Protein AF-A0A2W5GB04-F1 (afdb_monomer_lite)

Organism: NCBI:txid151895

Structure (mmCIF, N/CA/C/O backbone):
data_AF-A0A2W5GB04-F1
#
_entry.id   AF-A0A2W5GB04-F1
#
loop_
_atom_site.group_PDB
_atom_site.id
_atom_site.type_symbol
_atom_site.label_atom_id
_atom_site.label_alt_id
_atom_site.label_comp_id
_atom_site.label_asym_id
_atom_site.label_entity_id
_atom_site.label_seq_id
_atom_site.pdbx_PDB_ins_code
_atom_site.Cartn_x
_atom_site.Cartn_y
_atom_site.Cartn_z
_atom_site.occupancy
_atom_site.B_iso_or_equiv
_atom_site.auth_seq_id
_atom_site.auth_comp_id
_atom_site.auth_asym_id
_atom_site.auth_atom_id
_atom_site.pdbx_PDB_model_num
ATOM 1 N N . MET A 1 1 ? 20.887 -40.959 -22.451 1.00 44.47 1 MET A N 1
ATOM 2 C CA . MET A 1 1 ? 20.890 -39.783 -23.344 1.00 44.47 1 MET A CA 1
ATOM 3 C C . MET A 1 1 ? 19.503 -39.167 -23.316 1.00 44.47 1 MET A C 1
ATOM 5 O O . MET A 1 1 ? 18.601 -39.749 -23.891 1.00 44.47 1 MET A O 1
ATOM 9 N N . PHE A 1 2 ? 19.332 -38.043 -22.623 1.00 43.53 2 PHE A N 1
ATOM 10 C CA . PHE A 1 2 ? 18.181 -37.154 -22.791 1.00 43.53 2 PHE A CA 1
ATOM 11 C C . PHE A 1 2 ? 18.697 -35.725 -22.666 1.00 43.53 2 PHE A C 1
ATOM 13 O O . PHE A 1 2 ? 18.867 -35.181 -21.580 1.00 43.53 2 PHE A O 1
ATOM 20 N N . SER A 1 3 ? 19.055 -35.171 -23.817 1.00 44.91 3 SER A N 1
ATOM 21 C CA . SER A 1 3 ? 19.335 -33.761 -24.012 1.00 44.91 3 SER A CA 1
ATOM 22 C C . SER A 1 3 ? 18.008 -33.039 -24.220 1.00 44.91 3 SER A C 1
ATOM 24 O O . SER A 1 3 ? 17.429 -33.114 -25.302 1.00 44.91 3 SER A O 1
ATOM 26 N N . GLN A 1 4 ? 17.544 -32.310 -23.212 1.00 50.03 4 GLN A N 1
ATOM 27 C CA . GLN A 1 4 ? 16.663 -31.173 -23.442 1.00 50.03 4 GLN A CA 1
ATOM 28 C C . GLN A 1 4 ? 17.358 -29.940 -22.890 1.00 50.03 4 GLN A C 1
ATOM 30 O O . GLN A 1 4 ? 17.459 -29.705 -21.690 1.00 50.03 4 GLN A O 1
ATOM 35 N N . LEU A 1 5 ? 17.934 -29.216 -23.844 1.00 47.53 5 LEU A N 1
ATOM 36 C CA . LEU A 1 5 ? 18.516 -27.902 -23.694 1.00 47.53 5 LEU A CA 1
ATOM 37 C C . LEU A 1 5 ? 17.473 -27.000 -23.037 1.00 47.53 5 LEU A C 1
ATOM 39 O O . LEU A 1 5 ? 16.499 -26.605 -23.676 1.00 47.53 5 LEU A O 1
ATOM 43 N N . PHE A 1 6 ? 17.701 -26.647 -21.773 1.00 52.88 6 PHE A N 1
ATOM 44 C CA . PHE A 1 6 ? 17.156 -25.419 -21.223 1.00 52.88 6 PHE A CA 1
ATOM 45 C C . PHE A 1 6 ? 17.712 -24.289 -22.084 1.00 52.88 6 PHE A C 1
ATOM 47 O O . PHE A 1 6 ? 18.826 -23.808 -21.869 1.00 52.88 6 PHE A O 1
ATOM 54 N N . GLN A 1 7 ? 16.956 -23.895 -23.109 1.00 44.78 7 GLN A N 1
ATOM 55 C CA . GLN A 1 7 ? 17.128 -22.600 -23.734 1.00 44.78 7 GLN A CA 1
ATOM 56 C C . GLN A 1 7 ? 16.891 -21.583 -22.621 1.00 44.78 7 GLN A C 1
ATOM 58 O O . GLN A 1 7 ? 15.756 -21.213 -22.324 1.00 44.78 7 GLN A O 1
ATOM 63 N N . LYS A 1 8 ? 17.982 -21.165 -21.966 1.00 42.38 8 LYS A N 1
ATOM 64 C CA . LYS A 1 8 ? 18.050 -19.884 -21.277 1.00 42.38 8 LYS A CA 1
ATOM 65 C C . LYS A 1 8 ? 17.593 -18.871 -22.313 1.00 42.38 8 LYS A C 1
ATOM 67 O O . LYS A 1 8 ? 18.372 -18.486 -23.185 1.00 42.38 8 LYS A O 1
ATOM 72 N N . ARG A 1 9 ? 16.315 -18.486 -22.254 1.00 43.69 9 ARG A N 1
ATOM 73 C CA . ARG A 1 9 ? 15.866 -17.240 -22.861 1.00 43.69 9 ARG A CA 1
ATOM 7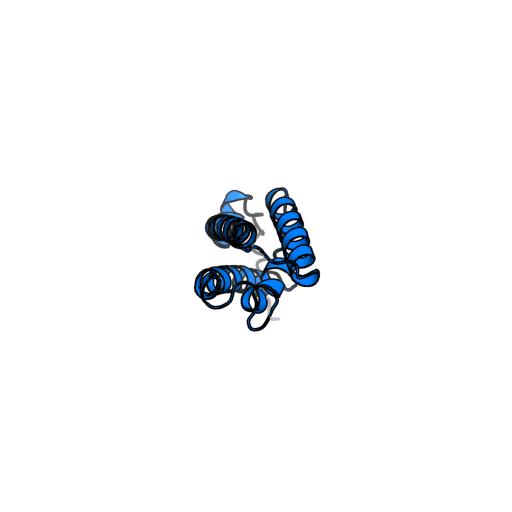4 C C . ARG A 1 9 ? 16.861 -16.216 -22.339 1.00 43.69 9 ARG A C 1
ATOM 76 O O . ARG A 1 9 ? 17.026 -16.108 -21.123 1.00 43.69 9 ARG A O 1
ATOM 83 N N . LYS A 1 10 ? 17.619 -15.578 -23.235 1.00 41.34 10 LYS A N 1
ATOM 84 C CA . LYS A 1 10 ? 18.360 -14.371 -22.877 1.00 41.34 10 LYS A CA 1
ATOM 85 C C . LYS A 1 10 ? 17.334 -13.512 -22.152 1.00 41.34 10 LYS A C 1
ATOM 87 O O . LYS A 1 10 ? 16.337 -13.146 -22.764 1.00 41.34 10 LYS A O 1
ATOM 92 N N . SER A 1 11 ? 17.506 -13.307 -20.850 1.00 49.72 11 SER A N 1
ATOM 93 C CA . SER A 1 11 ? 16.732 -12.305 -20.138 1.00 49.72 11 SER A CA 1
ATOM 94 C C . SER A 1 11 ? 17.211 -10.984 -20.719 1.00 49.72 11 SER A C 1
ATOM 96 O O . SER A 1 11 ? 18.200 -10.412 -20.257 1.00 49.72 11 SER A O 1
ATOM 98 N N . GLU A 1 12 ? 16.608 -10.567 -21.826 1.00 56.75 12 GLU A N 1
ATOM 99 C CA . GLU A 1 12 ? 16.595 -9.166 -22.190 1.00 56.75 12 GLU A CA 1
ATOM 100 C C . GLU A 1 12 ? 16.061 -8.473 -20.941 1.00 56.75 12 GLU A C 1
ATOM 102 O O . GLU A 1 12 ? 14.926 -8.700 -20.526 1.00 56.75 12 GLU A O 1
ATOM 107 N N . ARG A 1 13 ? 16.959 -7.792 -20.220 1.00 66.38 13 ARG A N 1
ATOM 108 C CA . ARG A 1 13 ? 16.569 -6.947 -19.099 1.00 66.38 13 ARG A CA 1
ATOM 109 C C . ARG A 1 13 ? 15.569 -5.972 -19.694 1.00 66.38 13 ARG A C 1
ATOM 111 O O . ARG A 1 13 ? 15.970 -5.146 -20.510 1.00 66.38 13 ARG A O 1
ATOM 118 N N . LEU A 1 14 ? 14.302 -6.127 -19.326 1.00 69.00 14 LEU A N 1
ATOM 119 C CA . LEU A 1 14 ? 13.259 -5.171 -19.658 1.00 69.00 14 LEU A CA 1
ATOM 120 C C . LEU A 1 14 ? 13.794 -3.779 -19.333 1.00 69.00 14 LEU A C 1
ATOM 122 O O . LEU A 1 14 ? 14.405 -3.570 -18.278 1.00 69.00 14 LEU A O 1
ATOM 126 N N . SER A 1 15 ? 13.599 -2.832 -20.243 1.00 78.00 15 SER A N 1
ATOM 127 C CA . SER A 1 15 ? 13.794 -1.431 -19.888 1.00 78.00 15 SER A CA 1
ATOM 128 C C . SER A 1 15 ? 12.861 -1.071 -18.724 1.00 78.00 15 SER A C 1
ATOM 130 O O . SER A 1 15 ? 11.834 -1.720 -18.515 1.00 78.00 15 SER A O 1
ATOM 132 N N . LYS A 1 16 ? 13.186 -0.014 -17.964 1.00 73.56 16 LYS A N 1
ATOM 133 C CA . LYS A 1 16 ? 12.349 0.439 -16.835 1.00 73.56 16 LYS A CA 1
ATOM 134 C C . LYS A 1 16 ? 10.881 0.596 -17.258 1.00 73.56 16 LYS A C 1
ATOM 136 O O . LYS A 1 16 ? 9.995 0.121 -16.567 1.00 73.56 16 LYS A O 1
ATOM 141 N N . LEU A 1 17 ? 10.633 1.166 -18.440 1.00 80.56 17 LEU A N 1
ATOM 142 C CA . LEU A 1 17 ? 9.284 1.355 -18.985 1.00 80.56 17 LEU A CA 1
ATOM 143 C C . LEU A 1 17 ? 8.564 0.040 -19.308 1.00 80.56 17 LEU A C 1
ATOM 145 O O . LEU A 1 17 ? 7.379 -0.090 -19.013 1.00 80.56 17 LEU A O 1
ATOM 149 N N . GLU A 1 18 ? 9.255 -0.932 -19.906 1.00 80.62 18 GLU A N 1
ATOM 150 C CA . GLU A 1 18 ? 8.664 -2.240 -20.219 1.00 80.62 18 GLU A CA 1
ATOM 151 C C . GLU A 1 18 ? 8.340 -3.016 -18.945 1.00 80.62 18 GLU A C 1
ATOM 153 O O . GLU A 1 18 ? 7.250 -3.567 -18.832 1.00 80.62 18 GLU A O 1
ATOM 158 N N . TYR A 1 19 ? 9.239 -2.973 -17.959 1.00 80.12 19 TYR A N 1
ATOM 159 C CA . TYR A 1 19 ? 9.003 -3.552 -16.641 1.00 80.12 19 TYR A CA 1
ATOM 160 C C . TYR A 1 19 ? 7.794 -2.904 -15.955 1.00 80.12 19 TYR A C 1
ATOM 162 O O . TYR A 1 19 ? 6.907 -3.593 -15.461 1.00 80.12 19 TYR A O 1
ATOM 170 N N . TRP A 1 20 ? 7.716 -1.573 -15.975 1.00 83.31 20 TRP A N 1
ATOM 171 C CA . TRP A 1 20 ? 6.615 -0.836 -15.354 1.00 83.31 20 TRP A CA 1
ATOM 172 C C . TRP A 1 20 ? 5.274 -1.135 -16.012 1.00 83.31 20 TRP A C 1
ATOM 174 O O . TRP A 1 20 ? 4.262 -1.243 -15.324 1.00 83.31 20 TRP A O 1
ATOM 184 N N . LYS A 1 21 ? 5.265 -1.309 -17.334 1.00 83.19 21 LYS A N 1
ATOM 185 C CA . LYS A 1 21 ? 4.065 -1.681 -18.078 1.00 83.19 21 LYS A CA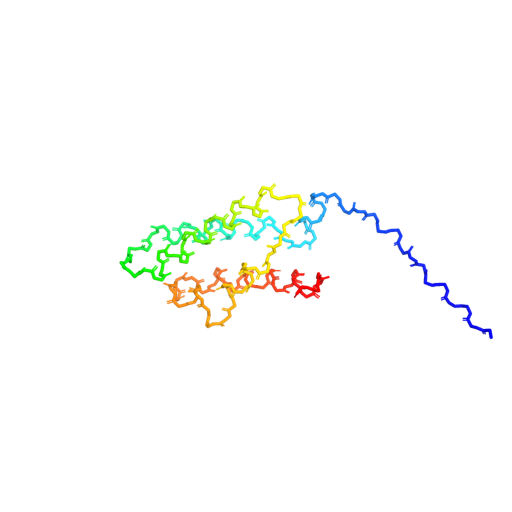 1
ATOM 186 C C . LYS A 1 21 ? 3.648 -3.132 -17.836 1.00 83.19 21 LYS A C 1
ATOM 188 O O . LYS A 1 21 ? 2.459 -3.401 -17.765 1.00 83.19 21 LYS A O 1
ATOM 193 N N . GLU A 1 22 ? 4.593 -4.063 -17.726 1.00 83.25 22 GLU A N 1
ATOM 194 C CA . GLU A 1 22 ? 4.295 -5.481 -17.475 1.00 83.25 22 GLU A CA 1
ATOM 195 C C . GLU A 1 22 ? 3.617 -5.709 -16.115 1.00 83.25 22 GLU A C 1
ATOM 197 O O . GLU A 1 22 ? 2.735 -6.564 -15.986 1.00 83.25 22 GLU A O 1
ATOM 202 N N . TRP A 1 23 ? 4.018 -4.929 -15.110 1.00 83.94 23 TRP A N 1
ATOM 203 C CA . TRP A 1 23 ? 3.556 -5.068 -13.728 1.00 83.94 23 TRP A CA 1
ATOM 204 C C . TRP A 1 23 ? 2.500 -4.045 -13.312 1.00 83.94 23 TRP A C 1
ATOM 206 O O . TRP A 1 23 ? 2.201 -3.957 -12.125 1.00 83.94 23 TRP A O 1
ATOM 216 N N . ASP A 1 24 ? 1.932 -3.298 -14.262 1.00 87.56 24 ASP A N 1
ATOM 217 C CA . ASP A 1 24 ? 0.900 -2.288 -14.002 1.00 87.56 24 ASP A CA 1
ATOM 218 C C . ASP A 1 24 ? 1.363 -1.225 -12.971 1.00 87.56 24 ASP A C 1
ATOM 220 O O . ASP A 1 24 ? 0.577 -0.685 -12.194 1.00 87.56 24 ASP A O 1
ATOM 224 N N . LEU A 1 25 ? 2.669 -0.907 -12.943 1.00 88.12 25 LEU A N 1
ATOM 225 C CA . LEU A 1 25 ? 3.264 -0.053 -11.902 1.00 88.12 25 LEU A CA 1
ATOM 226 C C . LEU A 1 25 ? 2.841 1.411 -12.023 1.00 88.12 25 LEU A C 1
ATOM 228 O O . LEU A 1 25 ? 2.781 2.107 -11.018 1.00 88.12 25 LEU A O 1
ATOM 232 N N . PHE A 1 26 ? 2.514 1.880 -13.227 1.00 89.25 26 PHE A N 1
ATOM 233 C CA . PHE A 1 26 ? 1.946 3.219 -13.399 1.00 89.25 26 PHE A CA 1
ATOM 234 C C . PHE A 1 26 ? 0.612 3.355 -12.656 1.00 89.25 26 PHE A C 1
ATOM 236 O O . PHE A 1 26 ? 0.422 4.312 -11.911 1.00 89.25 26 PHE A O 1
ATOM 243 N N . GLU A 1 27 ? -0.275 2.367 -12.802 1.00 92.56 27 GLU A N 1
ATOM 244 C CA . GLU A 1 27 ? -1.561 2.330 -12.096 1.00 92.56 27 GLU A CA 1
ATOM 245 C C . GLU A 1 27 ? -1.350 2.190 -10.585 1.00 92.56 27 GLU A C 1
ATOM 247 O O . GLU A 1 27 ? -2.020 2.858 -9.798 1.00 92.56 27 GLU A O 1
ATOM 252 N N . LEU A 1 28 ? -0.362 1.383 -10.177 1.00 95.44 28 LEU A N 1
ATOM 253 C CA . LEU A 1 28 ? 0.029 1.263 -8.776 1.00 95.44 28 LEU A CA 1
ATOM 254 C C . LEU A 1 28 ? 0.447 2.613 -8.182 1.00 95.44 28 LEU A C 1
ATOM 256 O O . LEU A 1 28 ? -0.059 2.978 -7.126 1.00 95.44 28 LEU A O 1
ATOM 260 N N . PHE A 1 29 ? 1.341 3.360 -8.833 1.00 95.12 29 PHE A N 1
ATOM 261 C CA . PHE A 1 29 ? 1.797 4.656 -8.322 1.00 95.12 29 PHE A CA 1
ATOM 262 C C . PHE A 1 29 ? 0.669 5.689 -8.273 1.00 95.12 29 PHE A C 1
ATOM 264 O O . PHE A 1 29 ? 0.530 6.393 -7.272 1.00 95.12 29 PHE A O 1
ATOM 271 N N . GLU A 1 30 ? -0.197 5.740 -9.289 1.00 96.19 30 GLU A N 1
ATOM 272 C CA . GLU A 1 30 ? -1.392 6.589 -9.238 1.00 96.19 30 GLU A CA 1
ATOM 273 C C . GLU A 1 30 ? -2.264 6.280 -8.014 1.00 96.19 30 GLU A C 1
ATOM 275 O O . GLU A 1 30 ? -2.749 7.196 -7.343 1.00 96.19 30 GLU A O 1
ATOM 280 N N . ASP A 1 31 ? -2.456 5.000 -7.703 1.00 97.69 31 ASP A N 1
ATOM 281 C CA . ASP A 1 31 ? -3.229 4.571 -6.545 1.00 97.69 31 ASP A CA 1
ATOM 282 C C . ASP A 1 31 ? -2.509 4.821 -5.215 1.00 97.69 31 ASP A C 1
ATOM 284 O O . ASP A 1 31 ? -3.152 5.228 -4.245 1.00 97.69 31 ASP A O 1
ATOM 288 N N . LEU A 1 32 ? -1.186 4.677 -5.159 1.00 97.81 32 LEU A N 1
ATOM 289 C CA . LEU A 1 32 ? -0.399 5.013 -3.971 1.00 97.81 32 LEU A CA 1
ATOM 290 C C . LEU A 1 32 ? -0.462 6.514 -3.654 1.00 97.81 32 LEU A C 1
ATOM 292 O O . LEU A 1 32 ? -0.649 6.882 -2.495 1.00 97.81 32 LEU A O 1
ATOM 296 N N . HIS A 1 33 ? -0.442 7.391 -4.659 1.00 98.06 33 HIS A N 1
ATOM 297 C CA . HIS A 1 33 ? -0.672 8.823 -4.437 1.00 98.06 33 HIS A CA 1
ATOM 298 C C . HIS A 1 33 ? -2.119 9.142 -4.038 1.00 98.06 33 HIS A C 1
ATOM 300 O O . HIS A 1 33 ? -2.367 10.075 -3.270 1.00 98.06 33 HIS A O 1
ATOM 306 N N . LYS A 1 34 ? -3.116 8.385 -4.520 1.00 97.62 34 LYS A N 1
ATOM 307 C CA . LYS A 1 34 ? -4.489 8.499 -3.988 1.00 97.62 34 LYS A CA 1
ATOM 308 C C . LYS A 1 34 ? -4.533 8.076 -2.517 1.00 97.62 34 LYS A C 1
ATOM 310 O O . LYS A 1 34 ? -5.234 8.712 -1.732 1.00 97.62 34 LYS A O 1
ATOM 315 N N . ALA A 1 35 ? -3.773 7.048 -2.139 1.00 97.25 35 ALA A N 1
ATOM 316 C CA . ALA A 1 35 ? -3.696 6.572 -0.764 1.00 97.25 35 ALA A CA 1
ATOM 317 C C . ALA A 1 35 ? -3.032 7.609 0.153 1.00 97.25 35 ALA A C 1
ATOM 319 O O . ALA A 1 35 ? -3.565 7.900 1.222 1.00 97.25 35 ALA A O 1
ATOM 320 N N . GLU A 1 36 ? -1.946 8.244 -0.296 1.00 97.56 36 GLU A N 1
ATOM 321 C CA . GLU A 1 36 ? -1.307 9.377 0.387 1.00 97.56 36 GLU A CA 1
ATOM 322 C C . GLU A 1 36 ? -2.305 10.510 0.663 1.00 97.56 36 GLU A C 1
ATOM 324 O O . GLU A 1 36 ? -2.419 10.978 1.798 1.00 97.56 36 GLU A O 1
ATOM 329 N N . LYS A 1 37 ? -3.080 10.918 -0.352 1.00 96.56 37 LYS A N 1
ATOM 330 C CA . LYS A 1 37 ? -4.110 11.961 -0.207 1.00 96.56 37 LYS A CA 1
ATOM 331 C C . LYS A 1 37 ? -5.176 11.577 0.815 1.00 96.56 37 LYS A C 1
ATOM 333 O O . LYS A 1 37 ? -5.511 12.386 1.674 1.00 96.56 37 LYS A O 1
ATOM 338 N N . LEU A 1 38 ? -5.656 10.335 0.778 1.00 95.06 38 LEU A N 1
ATOM 339 C CA . LEU A 1 38 ? -6.641 9.838 1.741 1.00 95.06 38 LEU A CA 1
ATOM 340 C C . LEU A 1 38 ? -6.082 9.887 3.175 1.00 95.06 38 LEU A C 1
ATOM 342 O O . LEU A 1 38 ? -6.746 10.376 4.088 1.00 95.06 38 LEU A O 1
ATOM 346 N N . LEU A 1 39 ? -4.829 9.469 3.382 1.00 94.94 39 LEU A N 1
ATOM 347 C CA . LEU A 1 39 ? -4.156 9.571 4.684 1.00 94.94 39 LEU A CA 1
ATOM 348 C C . LEU A 1 39 ? -3.919 11.024 5.123 1.00 94.94 39 LEU A C 1
ATOM 350 O O . LEU A 1 39 ? -3.853 11.308 6.324 1.00 94.94 39 LEU A O 1
ATOM 354 N N . ALA A 1 40 ? -3.763 11.957 4.182 1.00 93.12 40 ALA A N 1
ATOM 355 C CA . ALA A 1 40 ? -3.648 13.383 4.470 1.00 93.12 40 ALA A CA 1
ATOM 356 C C . ALA A 1 40 ? -4.950 13.973 5.035 1.00 93.12 40 ALA A C 1
ATOM 358 O O . ALA A 1 40 ? -4.886 14.813 5.931 1.00 93.12 40 ALA A O 1
ATOM 359 N N . GLU A 1 41 ? -6.100 13.499 4.558 1.00 92.31 41 GLU A N 1
ATOM 360 C CA . GLU A 1 41 ? -7.431 13.972 4.959 1.00 92.31 41 GLU A CA 1
ATOM 361 C C . GLU A 1 41 ? -7.896 13.419 6.316 1.00 92.31 41 GLU A C 1
ATOM 363 O O . GLU A 1 41 ? -8.726 14.032 6.992 1.00 92.31 41 GLU A O 1
ATOM 368 N N . ILE A 1 42 ? -7.353 12.278 6.751 1.00 89.81 42 ILE A N 1
ATOM 369 C CA . ILE A 1 42 ? -7.675 11.691 8.054 1.00 89.81 42 ILE A CA 1
ATOM 370 C C . ILE A 1 42 ? -7.036 12.522 9.177 1.00 89.81 42 ILE A C 1
ATOM 372 O O . ILE A 1 42 ? -5.817 12.544 9.360 1.00 89.81 42 ILE A O 1
ATOM 376 N N . VAL A 1 43 ? -7.883 13.153 9.995 1.00 84.25 43 VAL A N 1
ATOM 377 C CA . VAL A 1 43 ? -7.479 13.786 11.257 1.00 84.25 43 VAL A CA 1
ATOM 378 C C . VAL A 1 43 ? -7.532 12.738 12.367 1.00 84.25 43 VAL A C 1
ATOM 380 O O . VAL A 1 43 ? -8.609 12.342 12.810 1.00 84.25 43 VAL A O 1
ATOM 383 N N . ASN A 1 44 ? -6.367 12.273 12.817 1.00 81.69 44 ASN A N 1
ATOM 384 C CA . ASN A 1 44 ? -6.262 11.242 13.845 1.00 81.69 44 ASN A CA 1
ATOM 385 C C . ASN A 1 44 ? -5.059 11.506 14.766 1.00 81.69 44 ASN A C 1
ATOM 387 O O . ASN A 1 44 ? -3.949 11.749 14.302 1.00 81.69 44 ASN A O 1
ATOM 391 N N . ASN A 1 45 ? -5.282 11.440 16.082 1.00 84.62 45 ASN A N 1
ATOM 392 C CA . ASN A 1 45 ? -4.244 11.635 17.103 1.00 84.62 45 ASN A CA 1
ATOM 393 C C . ASN A 1 45 ? -3.602 10.312 17.565 1.00 84.62 45 ASN A C 1
ATOM 395 O O . ASN A 1 45 ? -2.847 10.293 18.534 1.00 84.62 45 ASN A O 1
ATOM 399 N N . ASN A 1 46 ? -3.919 9.193 16.910 1.00 92.75 46 ASN A N 1
ATOM 400 C CA . ASN A 1 46 ? -3.327 7.896 17.201 1.00 92.75 46 ASN A CA 1
ATOM 401 C C . ASN A 1 46 ? -1.866 7.850 16.710 1.00 92.75 46 ASN A C 1
ATOM 403 O O . ASN A 1 46 ? -1.578 8.054 15.530 1.00 92.75 46 ASN A O 1
ATOM 407 N N . ASN A 1 47 ? -0.941 7.540 17.622 1.00 94.25 47 ASN A N 1
ATOM 408 C CA . ASN A 1 47 ? 0.488 7.428 17.324 1.00 94.25 47 ASN A CA 1
ATOM 409 C C . ASN A 1 47 ? 0.809 6.343 16.282 1.00 94.25 47 ASN A C 1
ATOM 411 O O . ASN A 1 47 ? 1.699 6.543 15.461 1.00 94.25 47 ASN A O 1
ATOM 415 N N . GLU A 1 48 ? 0.093 5.217 16.289 1.00 94.25 48 GLU A N 1
ATOM 416 C CA . GLU A 1 48 ? 0.264 4.135 15.311 1.00 94.25 48 GLU A CA 1
ATOM 417 C C . GLU A 1 48 ? -0.158 4.584 13.912 1.00 94.25 48 GLU A C 1
ATOM 419 O O . GLU A 1 48 ? 0.544 4.297 12.947 1.00 94.25 48 GLU A O 1
ATOM 424 N N . PHE A 1 49 ? -1.249 5.351 13.806 1.00 94.69 49 PHE A N 1
ATOM 425 C CA . PHE A 1 49 ? -1.678 5.939 12.536 1.00 94.69 49 PHE A CA 1
ATOM 426 C C . PHE A 1 49 ? -0.632 6.917 11.996 1.00 94.69 49 PHE A C 1
ATOM 428 O O . PHE A 1 49 ? -0.254 6.838 10.831 1.00 94.69 49 PHE A O 1
ATOM 435 N N . ASN A 1 50 ? -0.135 7.821 12.845 1.00 94.69 50 ASN A N 1
ATOM 436 C CA . ASN A 1 50 ? 0.866 8.808 12.439 1.00 94.69 50 ASN A CA 1
ATOM 437 C C . ASN A 1 50 ? 2.178 8.146 12.009 1.00 94.69 50 ASN A C 1
ATOM 439 O O . ASN A 1 50 ? 2.775 8.563 11.017 1.00 94.69 50 ASN A O 1
ATOM 443 N N . LYS A 1 51 ? 2.591 7.088 12.716 1.00 95.94 51 LYS A N 1
ATOM 444 C CA . LYS A 1 51 ? 3.744 6.279 12.324 1.00 95.94 51 LYS A CA 1
ATOM 445 C C . LYS A 1 51 ? 3.508 5.595 10.981 1.00 95.94 51 LYS A C 1
ATOM 447 O O . LYS A 1 51 ? 4.313 5.771 10.081 1.00 95.94 51 LYS A O 1
ATOM 452 N N . PHE A 1 52 ? 2.389 4.889 10.822 1.00 96.50 52 PHE A N 1
ATOM 453 C CA . PHE A 1 52 ? 2.040 4.237 9.560 1.00 96.50 52 PHE A CA 1
ATOM 454 C C . PHE A 1 52 ? 2.029 5.224 8.388 1.00 96.50 52 PHE A C 1
ATOM 456 O O . PHE A 1 52 ? 2.629 4.953 7.356 1.00 96.50 52 PHE A O 1
ATOM 463 N N . LYS A 1 53 ? 1.393 6.387 8.558 1.00 96.38 53 LYS A N 1
ATOM 464 C CA . LYS A 1 53 ? 1.352 7.444 7.543 1.00 96.38 53 LYS A CA 1
ATOM 465 C C . LYS A 1 53 ? 2.752 7.930 7.168 1.00 96.38 53 LYS A C 1
ATOM 467 O O . LYS A 1 53 ? 3.026 8.085 5.984 1.00 96.38 53 LYS A O 1
ATOM 472 N N . SER A 1 54 ? 3.618 8.166 8.154 1.00 96.50 54 SER A N 1
ATOM 473 C CA . SER A 1 54 ? 5.006 8.570 7.910 1.00 96.50 54 SER A CA 1
ATOM 474 C C . SER A 1 54 ? 5.781 7.486 7.163 1.00 96.50 54 SER A C 1
ATOM 476 O O . SER A 1 54 ? 6.357 7.772 6.118 1.00 96.50 54 SER A O 1
ATOM 478 N N . ASP A 1 55 ? 5.740 6.248 7.663 1.00 97.75 55 ASP A N 1
ATOM 479 C CA . ASP A 1 55 ? 6.453 5.107 7.083 1.00 97.75 55 ASP A CA 1
ATOM 480 C C . ASP A 1 55 ? 5.976 4.836 5.644 1.00 97.75 55 ASP A C 1
ATOM 482 O O . ASP A 1 55 ? 6.780 4.508 4.775 1.00 97.75 55 ASP A O 1
ATOM 486 N N . PHE A 1 56 ? 4.672 4.983 5.383 1.00 97.81 56 PHE A N 1
ATOM 487 C CA . PHE A 1 56 ? 4.077 4.833 4.055 1.00 97.81 56 PHE A CA 1
ATOM 488 C C . PHE A 1 56 ? 4.565 5.900 3.072 1.00 97.81 56 PHE A C 1
ATOM 490 O O . PHE A 1 56 ? 4.911 5.569 1.942 1.00 97.81 56 PHE A O 1
ATOM 497 N N . ILE A 1 57 ? 4.590 7.167 3.497 1.00 96.75 57 ILE A N 1
ATOM 498 C CA . ILE A 1 57 ? 5.052 8.283 2.664 1.00 96.75 57 ILE A CA 1
ATOM 499 C C . ILE A 1 57 ? 6.534 8.112 2.321 1.00 96.75 57 ILE A C 1
ATOM 501 O O . ILE A 1 57 ? 6.912 8.270 1.165 1.00 96.75 57 ILE A O 1
ATOM 505 N N . GLU A 1 58 ? 7.363 7.769 3.308 1.00 97.12 58 GLU A N 1
ATOM 506 C CA . GLU A 1 58 ? 8.790 7.509 3.096 1.00 97.12 58 GLU A CA 1
ATOM 507 C C . GLU A 1 58 ? 9.003 6.381 2.080 1.00 97.12 58 GLU A C 1
ATOM 509 O O . GLU A 1 58 ? 9.693 6.582 1.082 1.00 97.12 58 GLU A O 1
ATOM 514 N N . GLU A 1 59 ? 8.326 5.245 2.273 1.00 97.00 59 GLU A N 1
ATOM 515 C CA . GLU A 1 59 ? 8.416 4.101 1.362 1.00 97.00 59 GLU A CA 1
ATOM 516 C C . GLU A 1 59 ? 7.974 4.458 -0.063 1.00 97.00 59 GLU A C 1
ATOM 518 O O . GLU A 1 59 ? 8.641 4.075 -1.017 1.00 97.00 59 GLU A O 1
ATOM 523 N N . LEU A 1 60 ? 6.862 5.189 -0.225 1.00 96.88 60 LEU A N 1
ATOM 524 C CA . LEU A 1 60 ? 6.336 5.584 -1.536 1.00 96.88 60 LEU A CA 1
ATOM 525 C C . LEU A 1 60 ? 7.380 6.352 -2.352 1.00 96.88 60 LEU A C 1
ATOM 527 O O . LEU A 1 60 ? 7.629 6.023 -3.511 1.00 96.88 60 LEU A O 1
ATOM 531 N N . TYR A 1 61 ? 8.006 7.357 -1.747 1.00 94.94 61 TYR A N 1
ATOM 532 C CA . TYR A 1 61 ? 8.988 8.170 -2.456 1.00 94.94 61 TYR A CA 1
ATOM 533 C C . TYR A 1 61 ? 10.336 7.451 -2.628 1.00 94.94 61 TYR A C 1
ATOM 535 O O . TYR A 1 61 ? 11.032 7.709 -3.612 1.00 94.94 61 TYR A O 1
ATOM 543 N N . GLU A 1 62 ? 10.694 6.520 -1.735 1.00 93.75 62 GLU A N 1
ATOM 544 C CA . GLU A 1 62 ? 11.861 5.643 -1.903 1.00 93.75 62 GLU A CA 1
ATOM 545 C C . GLU A 1 62 ? 11.694 4.733 -3.132 1.00 93.75 62 GLU A C 1
ATOM 547 O O . GLU A 1 62 ? 12.503 4.783 -4.063 1.00 93.75 62 GLU A O 1
ATOM 552 N N . ILE A 1 63 ? 10.590 3.981 -3.208 1.00 92.56 63 ILE A N 1
ATOM 553 C CA . ILE A 1 63 ? 10.350 3.037 -4.311 1.00 92.56 63 ILE A CA 1
ATOM 554 C C . ILE A 1 63 ? 10.099 3.737 -5.658 1.00 92.56 63 ILE A C 1
ATOM 556 O O . ILE A 1 63 ? 10.378 3.163 -6.712 1.00 92.56 63 ILE A O 1
ATOM 560 N N . GLU A 1 64 ? 9.584 4.971 -5.660 1.00 89.25 64 GLU A N 1
ATOM 561 C CA . GLU A 1 64 ? 9.407 5.773 -6.880 1.00 89.25 64 GLU A CA 1
ATOM 562 C C . GLU A 1 64 ? 10.759 6.232 -7.460 1.00 89.25 64 GLU A C 1
ATOM 564 O O . GLU A 1 64 ? 10.974 6.212 -8.682 1.00 89.25 64 GLU A O 1
ATOM 569 N N . GLY A 1 65 ? 11.696 6.598 -6.578 1.00 85.31 65 GLY A N 1
ATOM 570 C CA . GLY A 1 65 ? 13.062 6.981 -6.933 1.00 85.31 65 GLY A CA 1
ATOM 571 C C . GLY A 1 65 ? 13.948 5.804 -7.348 1.00 85.31 65 GLY A C 1
ATOM 572 O O . GLY A 1 65 ? 14.920 5.991 -8.088 1.00 85.31 65 GLY A O 1
ATOM 573 N N . ASP A 1 66 ? 13.600 4.591 -6.927 1.00 84.00 66 ASP A N 1
ATOM 574 C CA . ASP A 1 66 ? 14.427 3.415 -7.137 1.00 84.00 66 ASP A CA 1
ATOM 575 C C . ASP A 1 66 ? 14.508 2.938 -8.596 1.00 84.00 66 ASP A C 1
ATOM 577 O O . ASP A 1 66 ? 13.606 3.059 -9.439 1.00 84.00 66 ASP A O 1
ATOM 581 N N . ASN A 1 67 ? 15.661 2.346 -8.913 1.00 73.56 67 ASN A N 1
ATOM 582 C CA . ASN A 1 67 ? 15.886 1.682 -10.197 1.00 73.56 67 ASN A CA 1
ATOM 583 C C . ASN A 1 67 ? 15.247 0.289 -10.240 1.00 73.56 67 ASN A C 1
ATOM 585 O O . ASN A 1 67 ? 14.865 -0.176 -11.315 1.00 73.56 67 ASN A O 1
ATOM 589 N N . VAL A 1 68 ? 15.144 -0.364 -9.081 1.00 78.25 68 VAL A N 1
ATOM 590 C CA . VAL A 1 68 ? 14.511 -1.670 -8.885 1.00 78.25 68 VAL A CA 1
ATOM 591 C C . VAL A 1 68 ? 13.668 -1.572 -7.617 1.00 78.25 68 VAL A C 1
ATOM 593 O O . VAL A 1 68 ? 14.156 -1.859 -6.532 1.00 78.25 68 VAL A O 1
ATOM 596 N N . ALA A 1 69 ? 12.428 -1.117 -7.772 1.00 85.06 69 ALA A N 1
ATOM 597 C CA . ALA A 1 69 ? 11.496 -0.952 -6.665 1.00 85.06 69 ALA A CA 1
ATOM 598 C C . ALA A 1 69 ? 11.152 -2.302 -6.010 1.00 85.06 69 ALA A C 1
ATOM 600 O O . ALA A 1 69 ? 10.860 -3.277 -6.712 1.00 85.06 69 ALA A O 1
ATOM 601 N N . ASP A 1 70 ? 11.143 -2.337 -4.677 1.00 89.88 70 ASP A N 1
ATOM 602 C CA . ASP A 1 70 ? 10.633 -3.456 -3.885 1.00 89.88 70 ASP A CA 1
ATOM 603 C C . ASP A 1 70 ? 9.261 -3.099 -3.300 1.00 89.88 70 ASP A C 1
ATOM 60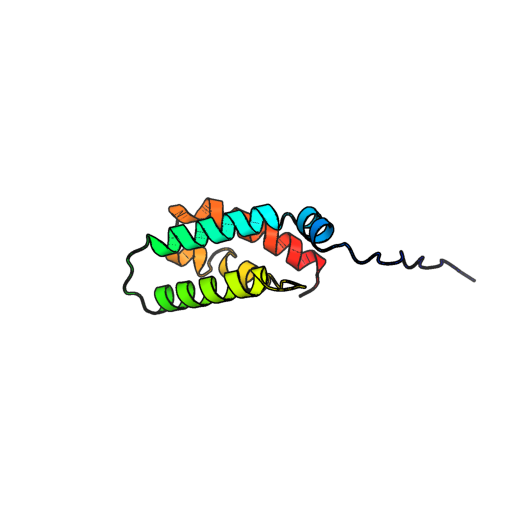5 O O . ASP A 1 70 ? 9.133 -2.243 -2.433 1.00 89.88 70 ASP A O 1
ATOM 609 N N . PHE A 1 71 ? 8.208 -3.782 -3.752 1.00 93.88 71 PHE A N 1
ATOM 610 C CA . PHE A 1 71 ? 6.844 -3.533 -3.278 1.00 93.88 71 PHE A CA 1
ATOM 611 C C . PHE A 1 71 ? 6.439 -4.422 -2.097 1.00 93.88 71 PHE A C 1
ATOM 613 O O . PHE A 1 71 ? 5.254 -4.510 -1.768 1.00 93.88 71 PHE A O 1
ATOM 620 N N . THR A 1 72 ? 7.376 -5.119 -1.450 1.00 94.69 72 THR A N 1
ATOM 621 C CA . THR A 1 72 ? 7.073 -6.084 -0.381 1.00 94.69 72 THR A CA 1
ATOM 622 C C . THR A 1 72 ? 6.364 -5.433 0.805 1.00 94.69 72 THR A C 1
ATOM 624 O O . THR A 1 72 ? 5.395 -5.997 1.326 1.00 94.69 72 THR A O 1
ATOM 627 N N . LYS A 1 73 ? 6.799 -4.239 1.217 1.00 95.56 73 LYS A N 1
ATOM 628 C CA . LYS A 1 73 ? 6.215 -3.511 2.352 1.00 95.56 73 LYS A CA 1
ATOM 629 C C . LYS A 1 73 ? 4.843 -2.932 2.011 1.00 95.56 73 LYS A C 1
ATOM 631 O O . LYS A 1 73 ? 3.901 -3.115 2.780 1.00 95.56 73 LYS A O 1
ATOM 636 N N . ILE A 1 74 ? 4.694 -2.364 0.810 1.00 97.38 74 ILE A N 1
ATOM 637 C CA . ILE A 1 74 ? 3.391 -1.954 0.266 1.00 97.38 74 ILE A 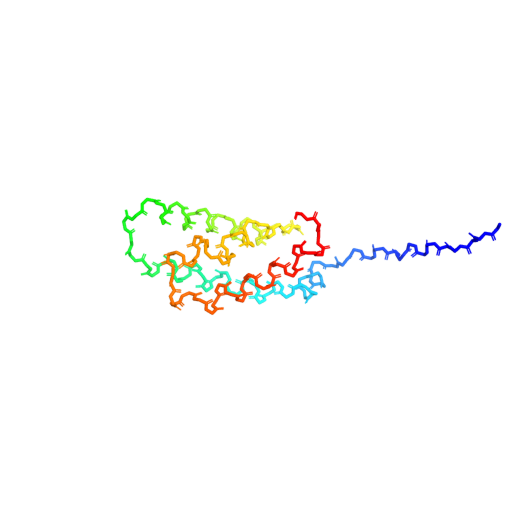CA 1
ATOM 638 C C . ILE A 1 74 ? 2.430 -3.153 0.237 1.00 97.38 74 ILE A C 1
ATOM 640 O O . ILE A 1 74 ? 1.336 -3.092 0.792 1.00 97.38 74 ILE A O 1
ATOM 644 N N . CYS A 1 75 ? 2.854 -4.293 -0.312 1.00 96.75 75 CYS A N 1
ATOM 645 C CA . CYS A 1 75 ? 2.043 -5.510 -0.336 1.00 96.75 75 CYS A CA 1
ATOM 646 C C . CYS A 1 75 ? 1.589 -5.935 1.068 1.00 96.75 75 CYS A C 1
ATOM 648 O O . CYS A 1 75 ? 0.464 -6.408 1.231 1.00 96.75 75 CYS A O 1
ATOM 650 N N . TYR A 1 76 ? 2.458 -5.793 2.072 1.00 96.50 76 TYR A N 1
ATOM 651 C CA . TYR A 1 76 ? 2.142 -6.129 3.455 1.00 96.50 76 TYR A CA 1
ATOM 652 C C . TYR A 1 76 ? 1.088 -5.186 4.050 1.00 96.50 76 TYR A C 1
ATOM 654 O O . TYR A 1 76 ? 0.087 -5.670 4.573 1.00 96.50 76 TYR A O 1
ATOM 662 N N . TRP A 1 77 ? 1.264 -3.869 3.938 1.00 97.56 77 TRP A N 1
ATOM 663 C CA . TRP A 1 77 ? 0.355 -2.883 4.538 1.00 97.56 77 TRP A CA 1
ATOM 664 C C . TRP A 1 77 ? -1.059 -2.894 3.964 1.00 97.56 77 TRP A C 1
ATOM 666 O O . TRP A 1 77 ? -2.022 -2.610 4.681 1.00 97.56 77 TRP A O 1
ATOM 676 N N . PHE A 1 78 ? -1.184 -3.227 2.680 1.00 97.31 78 PHE A N 1
ATOM 677 C CA . PHE A 1 78 ? -2.462 -3.273 1.975 1.00 97.31 78 PHE A CA 1
ATOM 678 C C . PHE A 1 78 ? -3.127 -4.656 2.000 1.00 97.31 78 PHE A C 1
ATOM 680 O O . PHE A 1 78 ? -4.243 -4.808 1.505 1.00 97.31 78 PHE A O 1
ATOM 687 N N . ALA A 1 79 ? -2.484 -5.670 2.590 1.00 95.31 79 ALA A N 1
ATOM 688 C CA . ALA A 1 79 ? -3.092 -6.987 2.728 1.00 95.31 79 ALA A CA 1
ATOM 689 C C . ALA A 1 79 ? -4.346 -6.951 3.631 1.00 95.31 79 ALA A C 1
ATOM 691 O O . ALA A 1 79 ? -4.472 -6.084 4.499 1.00 95.31 79 ALA A O 1
ATOM 692 N N . PRO A 1 80 ? -5.278 -7.910 3.481 1.00 92.06 80 PRO A N 1
ATOM 693 C CA . PRO A 1 80 ? -6.462 -7.964 4.331 1.00 92.06 80 PRO A CA 1
ATOM 694 C C . PRO A 1 80 ? -6.107 -8.001 5.823 1.00 92.06 80 PRO A C 1
ATOM 696 O O . PRO A 1 80 ? -5.223 -8.751 6.247 1.00 92.06 80 PRO A O 1
ATOM 699 N N . LYS A 1 81 ? -6.861 -7.245 6.623 1.00 90.44 81 LYS A N 1
ATOM 700 C CA . LYS A 1 81 ? -6.750 -7.108 8.083 1.00 90.44 81 LYS A CA 1
ATOM 701 C C . LYS A 1 81 ? -5.430 -6.487 8.551 1.00 90.44 81 LYS A C 1
ATOM 703 O O . LYS A 1 81 ? -4.946 -6.813 9.637 1.00 90.44 81 LYS A O 1
ATOM 708 N N . LYS A 1 82 ? -4.830 -5.631 7.723 1.00 94.38 82 LYS A N 1
ATOM 709 C CA . LYS A 1 82 ? -3.597 -4.890 8.023 1.00 94.38 82 LYS A CA 1
ATOM 710 C C . LYS A 1 82 ? -3.857 -3.404 8.244 1.00 94.38 82 LYS A C 1
ATOM 712 O O . LYS A 1 82 ? -5.007 -2.979 8.382 1.00 94.38 82 LYS A O 1
ATOM 717 N N . GLU A 1 83 ? -2.778 -2.639 8.366 1.00 93.94 83 GLU A N 1
ATOM 718 C CA . GLU A 1 83 ? -2.762 -1.224 8.728 1.00 93.94 83 GLU A CA 1
ATOM 719 C C . GLU A 1 83 ? -3.720 -0.408 7.854 1.00 93.94 83 GLU A C 1
ATOM 721 O O . GLU A 1 83 ? -4.546 0.334 8.385 1.00 93.94 83 GLU A O 1
ATOM 726 N N . TRP A 1 84 ? -3.696 -0.610 6.532 1.00 95.88 84 TRP A N 1
ATOM 727 C CA . TRP A 1 84 ? -4.562 0.139 5.622 1.00 95.88 84 TRP A CA 1
ATOM 728 C C . TRP A 1 84 ? -6.055 -0.048 5.924 1.00 95.88 84 TRP A C 1
ATOM 730 O O . TRP A 1 84 ? -6.782 0.932 6.091 1.00 95.88 84 TRP A O 1
ATOM 740 N N . GLU A 1 85 ? -6.517 -1.298 6.028 1.00 93.50 85 GLU A N 1
ATOM 741 C CA . GLU A 1 85 ? -7.921 -1.606 6.335 1.00 93.50 85 GLU A CA 1
ATOM 742 C C . GLU A 1 85 ? -8.312 -1.091 7.727 1.00 93.50 85 GLU A C 1
ATOM 744 O O . GLU A 1 85 ? -9.406 -0.558 7.910 1.00 93.50 85 GLU A O 1
ATOM 749 N N . THR A 1 86 ? -7.388 -1.188 8.686 1.00 92.44 86 THR A N 1
ATOM 750 C CA . THR A 1 86 ? -7.593 -0.747 10.071 1.00 92.44 86 THR A CA 1
ATOM 751 C C . THR A 1 86 ? -7.809 0.763 10.161 1.00 92.44 86 THR A C 1
ATOM 753 O O . THR A 1 86 ? -8.669 1.215 10.917 1.00 92.44 86 THR A O 1
ATOM 756 N N . PHE A 1 87 ? -7.054 1.551 9.391 1.00 92.75 87 PHE A N 1
ATOM 757 C CA . PHE A 1 87 ? -7.097 3.011 9.472 1.00 92.75 87 PHE A CA 1
ATOM 758 C C . PHE A 1 87 ? -8.076 3.666 8.497 1.00 92.75 87 PHE A C 1
ATOM 760 O O . PHE A 1 87 ? -8.676 4.683 8.840 1.00 92.75 87 PHE A O 1
ATOM 767 N N . CYS A 1 88 ? -8.256 3.104 7.301 1.00 91.00 88 CYS A N 1
ATOM 768 C CA . CYS A 1 88 ? -9.048 3.734 6.239 1.00 91.00 88 CYS A CA 1
ATOM 769 C C . CYS A 1 88 ? -10.459 3.145 6.100 1.00 91.00 88 CYS A C 1
ATOM 771 O O . CYS A 1 88 ? -11.313 3.749 5.442 1.00 91.00 88 CYS A O 1
ATOM 773 N N . GLY A 1 89 ? -10.717 1.980 6.707 1.00 87.00 89 GLY A N 1
ATOM 774 C CA . GLY A 1 89 ? -12.020 1.321 6.715 1.00 87.00 89 GLY A CA 1
ATOM 775 C C . GLY A 1 89 ? -12.660 1.224 5.326 1.00 87.00 89 GLY A C 1
ATOM 776 O O . GLY A 1 89 ? -11.996 0.964 4.321 1.00 87.00 89 GLY A O 1
ATOM 777 N N . GLN A 1 90 ? -13.970 1.473 5.263 1.00 88.56 90 GLN A N 1
ATOM 778 C CA . GLN A 1 90 ? -14.743 1.370 4.023 1.00 88.56 90 GLN A CA 1
ATOM 779 C C . GLN A 1 90 ? -14.291 2.372 2.948 1.00 88.56 90 GLN A C 1
ATOM 781 O O . GLN A 1 90 ? -14.294 2.039 1.763 1.00 88.56 90 GLN A O 1
ATOM 786 N N . SER A 1 91 ? -13.872 3.576 3.352 1.00 87.81 91 SER A N 1
ATOM 787 C CA . SER A 1 91 ? -13.439 4.644 2.440 1.00 87.81 91 SER A CA 1
ATOM 788 C C . SER A 1 91 ? -12.183 4.262 1.655 1.00 87.81 91 SER A C 1
ATOM 790 O O . SER A 1 91 ? -12.041 4.640 0.496 1.00 87.81 91 SER A O 1
ATOM 792 N N . GLY A 1 92 ? -11.290 3.478 2.267 1.00 92.62 92 GLY A N 1
ATOM 793 C CA . GLY A 1 92 ? -10.071 2.985 1.630 1.00 92.62 92 GLY A CA 1
ATOM 794 C C . GLY A 1 92 ? -10.195 1.606 0.981 1.00 92.62 92 GLY A C 1
ATOM 795 O O . GLY A 1 92 ? -9.233 1.161 0.361 1.00 92.62 92 GLY A O 1
ATOM 796 N N . GLN A 1 93 ? -11.326 0.903 1.111 1.00 93.38 93 GLN A N 1
ATOM 797 C CA . GLN A 1 93 ? -11.398 -0.530 0.793 1.00 93.38 93 GLN A CA 1
ATOM 798 C C . GLN A 1 93 ? -11.074 -0.843 -0.674 1.00 93.38 93 GLN A C 1
ATOM 800 O O . GLN A 1 93 ? -10.222 -1.685 -0.949 1.00 93.38 93 GLN A O 1
ATOM 805 N N . ASN A 1 94 ? -11.729 -0.159 -1.617 1.00 95.44 94 ASN A N 1
ATOM 806 C CA . ASN A 1 94 ? -11.535 -0.421 -3.047 1.00 95.44 94 ASN A CA 1
ATOM 807 C C . ASN A 1 94 ? -10.113 -0.075 -3.496 1.00 95.44 94 ASN A C 1
ATOM 809 O O . ASN A 1 94 ? -9.486 -0.852 -4.212 1.00 95.44 94 ASN A O 1
ATOM 813 N N . LEU A 1 95 ? -9.604 1.070 -3.033 1.00 96.88 95 LEU A N 1
ATOM 814 C CA . LEU A 1 95 ? -8.251 1.524 -3.334 1.00 96.88 95 LEU A CA 1
ATOM 815 C C . LEU A 1 95 ? -7.211 0.536 -2.797 1.00 96.88 95 LEU A C 1
ATOM 817 O O . LEU A 1 95 ? -6.328 0.096 -3.527 1.00 96.88 95 LEU A O 1
ATOM 821 N N . GLY A 1 96 ? -7.360 0.126 -1.537 1.00 96.81 96 GLY A N 1
ATOM 822 C CA . GLY A 1 96 ? -6.415 -0.790 -0.918 1.00 96.81 96 GLY A CA 1
ATOM 823 C C . GLY A 1 96 ? -6.441 -2.187 -1.519 1.00 96.81 96 GLY A C 1
ATOM 824 O O . GLY A 1 96 ? -5.389 -2.794 -1.695 1.00 96.81 96 GLY A O 1
ATOM 825 N N . LEU A 1 97 ? -7.623 -2.673 -1.907 1.00 96.25 97 LEU A N 1
ATOM 826 C CA . LEU A 1 97 ? -7.745 -3.941 -2.616 1.00 96.25 97 LEU A CA 1
ATOM 827 C C . LEU A 1 97 ? -7.036 -3.895 -3.976 1.00 96.25 97 LEU A C 1
ATOM 829 O O . LEU A 1 97 ? -6.381 -4.871 -4.340 1.00 96.25 97 LEU A O 1
ATOM 833 N N . ASN A 1 98 ? -7.131 -2.783 -4.714 1.00 96.75 98 ASN A N 1
ATOM 834 C CA . ASN A 1 98 ? -6.442 -2.658 -5.998 1.00 96.75 98 ASN A CA 1
ATOM 835 C C . ASN A 1 98 ? -4.916 -2.668 -5.827 1.00 96.75 98 ASN A C 1
ATOM 837 O O . ASN A 1 98 ? -4.231 -3.481 -6.449 1.00 96.75 98 ASN A O 1
ATOM 841 N N . ILE A 1 99 ? -4.403 -1.855 -4.897 1.00 97.69 99 ILE A N 1
ATOM 842 C CA . ILE A 1 99 ? -2.974 -1.805 -4.548 1.00 97.69 99 ILE A CA 1
ATOM 843 C C . ILE A 1 99 ? -2.472 -3.190 -4.124 1.00 97.69 99 ILE A C 1
ATOM 845 O O . ILE A 1 99 ? -1.440 -3.663 -4.609 1.00 97.69 99 ILE A O 1
ATOM 849 N N . TYR A 1 100 ? -3.220 -3.883 -3.261 1.00 97.19 100 TYR A N 1
ATOM 850 C 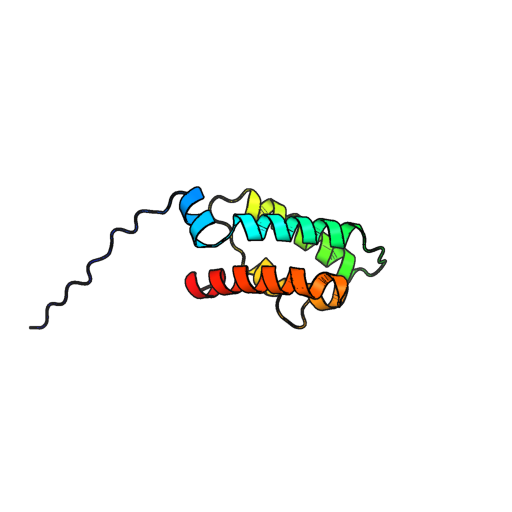CA . TYR A 1 100 ? -2.875 -5.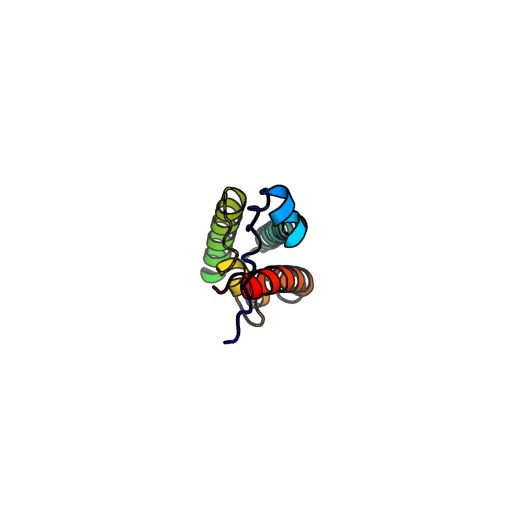236 -2.835 1.00 97.19 100 TYR A CA 1
ATOM 851 C C . TYR A 1 100 ? -2.838 -6.219 -4.005 1.00 97.19 100 TYR A C 1
ATOM 853 O O . TYR A 1 100 ? -1.914 -7.020 -4.099 1.00 97.19 100 TYR A O 1
ATOM 861 N N . ASN A 1 101 ? -3.802 -6.165 -4.924 1.00 95.81 101 ASN A N 1
ATOM 862 C CA . ASN A 1 101 ? -3.843 -7.084 -6.059 1.00 95.81 101 ASN A CA 1
ATOM 863 C C . ASN A 1 101 ? -2.626 -6.920 -6.979 1.00 95.81 101 ASN A C 1
ATOM 865 O O . ASN A 1 101 ? -2.017 -7.926 -7.357 1.00 95.81 101 ASN A O 1
ATOM 869 N N . ILE A 1 102 ? -2.245 -5.678 -7.296 1.00 94.69 102 ILE A N 1
ATOM 870 C CA . ILE A 1 102 ? -1.085 -5.391 -8.151 1.00 94.69 102 ILE A CA 1
ATOM 871 C C . ILE A 1 102 ? 0.210 -5.833 -7.455 1.00 94.69 102 ILE A C 1
ATOM 873 O O . ILE A 1 102 ? 0.998 -6.599 -8.014 1.00 94.69 102 ILE A O 1
ATOM 877 N N . THR A 1 103 ? 0.404 -5.438 -6.196 1.00 95.00 103 THR A N 1
ATOM 878 C CA . THR A 1 103 ? 1.630 -5.762 -5.445 1.00 95.00 103 THR A CA 1
ATOM 879 C C . THR A 1 103 ? 1.750 -7.245 -5.093 1.00 95.00 103 THR A C 1
ATOM 881 O O . THR A 1 103 ? 2.843 -7.807 -5.145 1.00 95.00 103 THR A O 1
ATOM 884 N N . ASN A 1 104 ? 0.641 -7.938 -4.828 1.00 94.81 104 ASN A N 1
ATOM 885 C CA . ASN A 1 104 ? 0.628 -9.386 -4.616 1.00 94.81 104 ASN A CA 1
ATOM 886 C C . ASN A 1 104 ? 0.929 -10.151 -5.916 1.00 94.81 104 ASN A C 1
ATOM 888 O O . ASN A 1 104 ? 1.679 -11.130 -5.900 1.00 94.81 104 ASN A O 1
ATOM 892 N N . LYS A 1 105 ? 0.395 -9.697 -7.063 1.00 92.94 105 LYS A N 1
ATOM 893 C CA . LYS A 1 105 ? 0.773 -10.219 -8.389 1.00 92.94 105 LYS A CA 1
ATOM 894 C C . LYS A 1 105 ? 2.276 -10.043 -8.605 1.00 92.94 105 LYS A C 1
ATOM 896 O O . LYS A 1 105 ? 2.941 -11.016 -8.954 1.00 92.94 105 LYS A O 1
ATOM 901 N N . TRP A 1 106 ? 2.818 -8.858 -8.343 1.00 92.38 106 TRP A N 1
ATOM 902 C CA . TRP A 1 106 ? 4.252 -8.592 -8.440 1.00 92.38 106 TRP A CA 1
ATOM 903 C C . TRP A 1 106 ? 5.082 -9.525 -7.541 1.00 92.38 106 TRP A C 1
ATOM 905 O O . TRP A 1 106 ? 5.971 -10.225 -8.035 1.00 92.38 106 TRP A O 1
ATOM 915 N N . LYS A 1 107 ? 4.728 -9.631 -6.253 1.00 90.62 107 LYS A N 1
ATOM 916 C CA . LYS A 1 107 ? 5.443 -10.435 -5.248 1.00 90.62 107 LYS A CA 1
ATOM 917 C C . LYS A 1 107 ? 5.525 -11.913 -5.627 1.00 90.62 107 LYS A C 1
ATOM 919 O O . LYS A 1 107 ? 6.595 -12.519 -5.584 1.00 90.62 107 LYS A O 1
ATOM 924 N N . ARG A 1 108 ? 4.408 -12.494 -6.082 1.00 89.56 108 ARG A N 1
ATOM 925 C CA . ARG A 1 108 ? 4.338 -13.906 -6.508 1.00 89.56 108 ARG A CA 1
ATOM 926 C C . ARG A 1 108 ? 5.279 -14.247 -7.664 1.00 89.56 108 ARG A C 1
ATOM 928 O O . ARG A 1 108 ? 5.623 -15.415 -7.819 1.00 89.56 108 ARG A O 1
ATOM 935 N N . ASN A 1 109 ? 5.669 -13.260 -8.465 1.00 85.94 109 ASN A N 1
ATOM 936 C CA . ASN A 1 109 ? 6.548 -13.448 -9.616 1.00 85.94 109 ASN A CA 1
ATOM 937 C C . ASN A 1 109 ? 8.019 -13.105 -9.328 1.00 85.94 109 ASN A C 1
ATOM 939 O O . ASN A 1 109 ? 8.885 -13.525 -10.091 1.00 85.94 109 ASN A O 1
ATOM 943 N N . HIS A 1 110 ? 8.307 -12.401 -8.229 1.00 82.50 110 HIS A N 1
ATOM 944 C CA . HIS A 1 110 ? 9.667 -12.005 -7.841 1.00 82.50 110 HIS A CA 1
ATOM 945 C C . HIS A 1 110 ? 10.240 -12.813 -6.666 1.00 82.50 110 HIS A C 1
ATOM 947 O O . HIS A 1 110 ? 11.436 -12.730 -6.406 1.00 82.50 110 HIS A O 1
ATOM 953 N N . GLY A 1 111 ? 9.434 -13.667 -6.024 1.00 64.69 111 GLY A N 1
ATOM 954 C CA . GLY A 1 111 ? 9.924 -14.674 -5.077 1.00 64.69 111 GLY A CA 1
ATOM 955 C C . GLY A 1 111 ? 10.505 -14.104 -3.781 1.00 64.69 111 GLY A C 1
ATOM 956 O O . GLY A 1 111 ? 11.435 -14.701 -3.240 1.00 64.69 111 GLY A O 1
ATOM 957 N N . THR A 1 112 ? 9.976 -12.972 -3.310 1.00 53.25 112 THR A N 1
ATOM 958 C CA . THR A 1 112 ? 10.344 -12.336 -2.036 1.00 53.25 112 THR A CA 1
ATOM 959 C C . THR A 1 112 ? 9.449 -12.749 -0.871 1.00 53.25 112 THR A C 1
ATOM 961 O O . THR A 1 112 ? 8.220 -12.937 -1.056 1.00 53.25 112 THR A O 1
#

Radius of gyration: 17.34 Å; chains: 1; bounding box: 36×54×41 Å

Sequence (112 aa):
MFSQLFQKRKSERLSKLEYWKEWDLFELFEDLHKAEKLLAEIVNNNNEFNKFKSDFIEELYEIEGDNVADFTKICYWFAPKKEWETFCGQSGQNLGLNIYNITNKWKRNHGT

pLDDT: mean 86.0, std 15.66, range [41.34, 98.06]

Foldseek 3Di:
DDDDDPPPPPPPPDDLVRVCVVLVVVVLLVLLVVLLVLLVPDDDPDPVSVVVSVVSVVLSVVQVPDPDRQCPVVLQQLDPPHVQCVRCPPVCVVSSVVNNVSNVVVCVVVVD

Secondary structure (DSSP, 8-state):
---------------HHHHHHHTTHHHHHHHHHHHHHHHHH-----HHHHHHHHHHHHHHHHHHH-SS---HHHHHHTSTTSHHHHHHHHHHHHHHHHHHHHHHHHHHHHT-